Protein AF-A0AAJ0DD07-F1 (afdb_monomer)

Mean predicted aligned error: 6.2 Å

Solvent-accessible surface area (backbone atoms only — not comparable to full-atom values): 6360 Å² total; per-residue (Å²): 83,64,84,35,35,36,40,31,32,39,24,39,44,71,71,29,25,52,49,49,32,58,41,31,79,47,41,24,32,45,34,67,42,54,94,43,69,70,44,37,55,52,30,55,66,71,45,52,76,69,65,53,98,73,80,75,63,30,72,39,71,45,75,60,45,69,68,77,62,95,73,80,79,93,75,62,79,89,73,59,53,66,70,54,51,51,49,37,45,34,40,53,41,54,54,43,36,49,49,49,51,48,50,31,47,39,44,52,37,78,65,78,82,116

Structure (mmCIF, N/CA/C/O backbone):
data_AF-A0AAJ0DD07-F1
#
_entry.id   AF-A0AAJ0DD07-F1
#
loop_
_atom_site.group_PDB
_atom_site.id
_atom_site.type_symbol
_atom_site.label_atom_id
_atom_site.label_alt_id
_atom_site.label_comp_id
_atom_site.label_asym_id
_atom_site.label_entity_id
_atom_site.label_seq_id
_atom_site.pdbx_PDB_ins_code
_atom_site.Cartn_x
_atom_site.Cartn_y
_atom_site.Cartn_z
_atom_site.occupancy
_atom_site.B_iso_or_equiv
_atom_site.auth_seq_id
_atom_site.auth_comp_id
_atom_site.auth_asym_id
_atom_site.auth_atom_id
_atom_site.pdbx_PDB_model_num
ATOM 1 N N . MET A 1 1 ? -18.414 -0.128 6.915 1.00 87.94 1 MET A N 1
ATOM 2 C CA . MET A 1 1 ? -16.992 0.005 7.278 1.00 87.94 1 MET A CA 1
ATOM 3 C C . MET A 1 1 ? -16.833 0.355 8.750 1.00 87.94 1 MET A C 1
ATOM 5 O O . MET A 1 1 ? -15.785 0.043 9.285 1.00 87.94 1 MET A O 1
ATOM 9 N N . GLU A 1 2 ? -17.871 0.899 9.399 1.00 91.00 2 GLU A N 1
ATOM 10 C CA . GLU A 1 2 ? -17.973 1.051 10.859 1.00 91.00 2 GLU A CA 1
ATOM 11 C C . GLU A 1 2 ? -17.261 -0.055 11.657 1.00 91.00 2 GLU A C 1
ATOM 13 O O . GLU A 1 2 ? -17.570 -1.242 11.5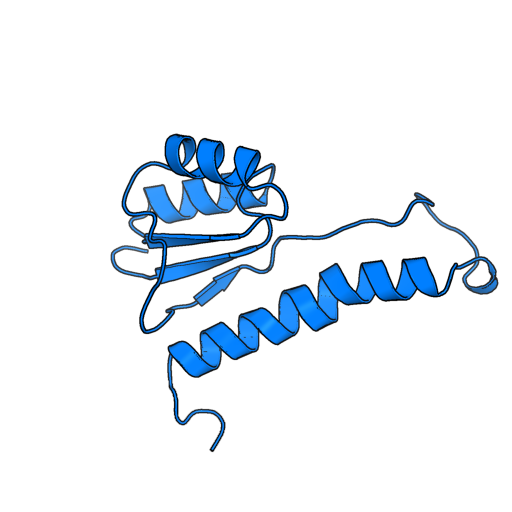07 1.00 91.00 2 GLU A O 1
ATOM 18 N N . GLY A 1 3 ? -16.295 0.347 12.483 1.00 85.88 3 GLY A N 1
ATOM 19 C CA . GLY A 1 3 ? -15.572 -0.529 13.407 1.00 85.88 3 GLY A CA 1
ATOM 20 C C . GLY A 1 3 ? -14.544 -1.467 12.769 1.00 85.88 3 GLY A C 1
ATOM 21 O O . GLY A 1 3 ? -13.848 -2.156 13.510 1.00 85.88 3 GLY A O 1
ATOM 22 N N . LYS A 1 4 ? -14.422 -1.490 11.435 1.00 88.50 4 LYS A N 1
ATOM 23 C CA . LYS A 1 4 ? -13.461 -2.340 10.721 1.00 88.50 4 LYS A CA 1
ATOM 24 C C . LYS A 1 4 ? -12.076 -1.712 10.679 1.00 88.50 4 LYS A C 1
ATOM 26 O O . LYS A 1 4 ? -11.960 -0.525 10.386 1.00 88.50 4 LYS A O 1
ATOM 31 N N . VAL A 1 5 ? -11.042 -2.515 10.911 1.00 87.69 5 VAL A N 1
ATOM 32 C CA . VAL A 1 5 ? -9.63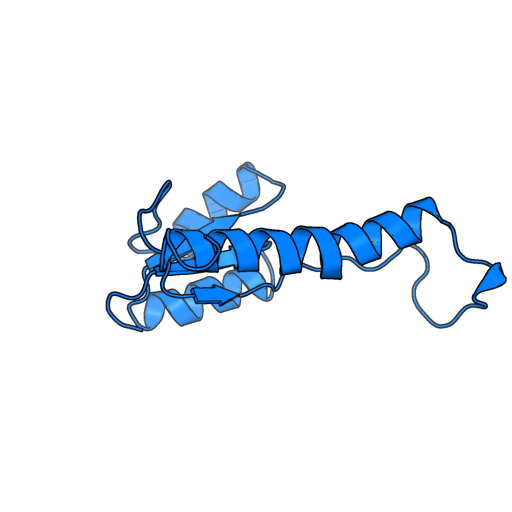7 -2.100 10.829 1.00 87.69 5 VAL A CA 1
ATOM 33 C C . VAL A 1 5 ? -9.031 -2.566 9.507 1.00 87.69 5 VAL A C 1
ATOM 35 O O . VAL A 1 5 ? -8.935 -3.769 9.265 1.00 87.69 5 VAL A O 1
ATOM 38 N N . ILE A 1 6 ? -8.618 -1.627 8.650 1.00 88.19 6 ILE A N 1
ATOM 39 C CA . ILE A 1 6 ? -8.085 -1.921 7.309 1.00 88.19 6 ILE A CA 1
ATOM 40 C C . ILE A 1 6 ? -6.648 -1.421 7.168 1.00 88.19 6 ILE A C 1
ATOM 42 O O . ILE A 1 6 ? -6.376 -0.241 7.393 1.00 88.19 6 ILE A O 1
ATOM 46 N N . ALA A 1 7 ? -5.745 -2.304 6.740 1.00 87.19 7 ALA A N 1
ATOM 47 C CA . ALA A 1 7 ? -4.380 -1.945 6.355 1.00 87.19 7 ALA A CA 1
ATOM 48 C C . ALA A 1 7 ? -4.310 -1.507 4.882 1.00 87.19 7 ALA A C 1
ATOM 50 O O . ALA A 1 7 ? -4.937 -2.129 4.028 1.00 87.19 7 ALA A O 1
ATOM 51 N N . ILE A 1 8 ? -3.546 -0.460 4.562 1.00 88.38 8 ILE A N 1
ATOM 52 C CA . ILE A 1 8 ? -3.387 0.074 3.201 1.00 88.38 8 ILE A CA 1
ATOM 53 C C . ILE A 1 8 ? -1.914 0.385 2.923 1.00 88.38 8 ILE A C 1
ATOM 55 O O . ILE A 1 8 ? -1.256 1.079 3.701 1.00 88.38 8 ILE A O 1
ATOM 59 N N . THR A 1 9 ? -1.403 -0.077 1.781 1.00 89.56 9 THR A N 1
ATOM 60 C CA . THR A 1 9 ? -0.036 0.235 1.337 1.00 89.56 9 THR A CA 1
ATOM 61 C C . THR A 1 9 ? 0.075 1.537 0.566 1.00 89.56 9 THR A C 1
ATOM 63 O O . THR A 1 9 ? -0.796 1.869 -0.236 1.00 89.56 9 THR A O 1
ATOM 66 N N . GLY A 1 10 ? 1.189 2.250 0.760 1.00 88.38 10 GLY A N 1
ATOM 67 C CA . GLY A 1 10 ? 1.472 3.517 0.076 1.00 88.38 10 GLY A CA 1
ATOM 68 C C . GLY A 1 10 ? 0.453 4.604 0.407 1.00 88.38 10 GLY A C 1
ATOM 69 O O . GLY A 1 10 ? 0.203 5.487 -0.405 1.00 88.38 10 GLY A O 1
ATOM 70 N N . GLY A 1 11 ? -0.203 4.497 1.567 1.00 89.62 11 GLY A N 1
ATOM 71 C CA . GLY A 1 11 ? -1.398 5.25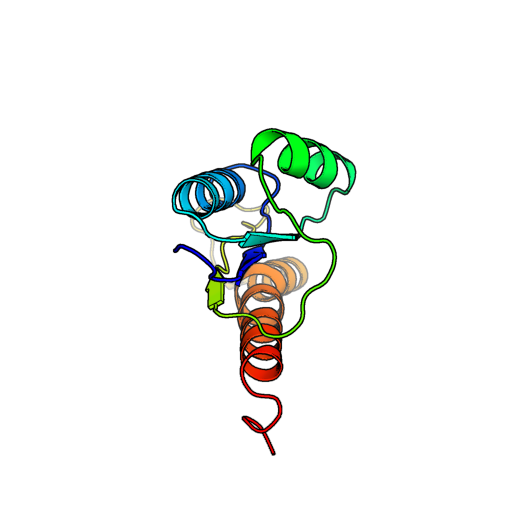4 1.937 1.00 89.62 11 GLY A CA 1
ATOM 72 C C . GLY A 1 11 ? -1.184 6.754 2.120 1.00 89.62 11 GLY A C 1
ATOM 73 O O . GLY A 1 11 ? -2.136 7.441 2.476 1.00 89.62 11 GLY A O 1
ATOM 74 N N . ALA A 1 12 ? 0.028 7.269 1.892 1.00 90.88 12 ALA A N 1
ATOM 75 C CA . ALA A 1 12 ? 0.333 8.677 2.083 1.00 90.88 12 ALA A CA 1
ATOM 76 C C . ALA A 1 12 ? 0.120 9.556 0.842 1.00 90.88 12 ALA A C 1
ATOM 78 O O . ALA A 1 12 ? 0.250 10.774 0.938 1.00 90.88 12 ALA A O 1
ATOM 79 N N . SER A 1 13 ? -0.188 8.987 -0.330 1.00 94.00 13 SER A N 1
ATOM 80 C CA . SER A 1 13 ? -0.438 9.796 -1.530 1.00 94.00 13 SER A CA 1
ATOM 81 C C . SER A 1 13 ? -1.363 9.136 -2.558 1.00 94.00 13 SER A C 1
ATOM 83 O O . SER A 1 13 ? -1.709 7.955 -2.466 1.00 94.00 13 SER A O 1
ATOM 85 N N . GLY A 1 14 ? -1.778 9.926 -3.553 1.00 94.50 14 GLY A N 1
ATOM 86 C CA . GLY A 1 14 ? -2.461 9.451 -4.756 1.00 94.50 14 GLY A CA 1
ATOM 87 C C . GLY A 1 14 ? -3.715 8.618 -4.479 1.00 94.50 14 GLY A C 1
ATOM 88 O O . GLY A 1 14 ? -4.538 8.949 -3.624 1.00 94.50 14 GLY A O 1
ATOM 89 N N . ILE A 1 15 ? -3.864 7.523 -5.228 1.00 95.12 15 ILE A N 1
ATOM 90 C CA . ILE A 1 15 ? -5.013 6.611 -5.111 1.00 95.12 15 ILE A CA 1
ATOM 91 C C . ILE A 1 15 ? -5.051 5.928 -3.740 1.00 95.12 15 ILE A C 1
ATOM 93 O O . ILE A 1 15 ? -6.135 5.690 -3.208 1.00 95.12 15 ILE A O 1
ATOM 97 N N . CYS A 1 16 ? -3.897 5.635 -3.146 1.00 93.38 16 CYS A N 1
ATOM 98 C CA . CYS A 1 16 ? -3.822 4.982 -1.846 1.00 93.38 16 CYS A CA 1
ATOM 99 C C . CYS A 1 16 ? -4.378 5.887 -0.733 1.00 93.38 16 CYS A C 1
ATOM 101 O O . CYS A 1 16 ? -5.219 5.444 0.050 1.00 93.38 16 CYS A O 1
ATOM 103 N N . LEU A 1 17 ? -3.991 7.168 -0.713 1.00 94.25 17 LEU A N 1
ATOM 104 C CA . LEU A 1 17 ? -4.526 8.165 0.222 1.00 94.25 17 LEU A CA 1
ATOM 105 C C . LEU A 1 17 ? -6.026 8.399 0.014 1.00 94.25 17 LEU A C 1
ATOM 107 O O . LEU A 1 17 ? -6.795 8.389 0.974 1.00 94.25 17 LEU A O 1
ATOM 111 N N . ALA A 1 18 ? -6.467 8.525 -1.240 1.00 95.62 18 ALA A N 1
ATOM 112 C CA . ALA A 1 18 ? -7.889 8.650 -1.552 1.00 95.62 18 ALA A CA 1
ATOM 113 C C . ALA A 1 18 ? -8.685 7.421 -1.072 1.00 95.62 18 ALA A C 1
ATOM 115 O O . ALA A 1 18 ? -9.790 7.549 -0.544 1.00 95.62 18 ALA A O 1
ATOM 116 N N . THR A 1 19 ? -8.108 6.222 -1.196 1.00 94.31 19 THR A N 1
ATOM 117 C CA . THR A 1 19 ? -8.700 4.984 -0.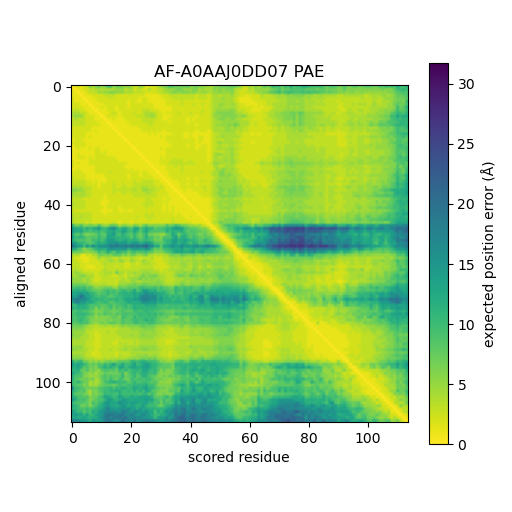667 1.00 94.31 19 THR A CA 1
ATOM 118 C C . THR A 1 19 ? -8.819 5.049 0.855 1.00 94.31 19 THR A C 1
ATOM 120 O O . THR A 1 19 ? -9.889 4.757 1.391 1.00 94.31 19 THR A O 1
ATOM 123 N N . ALA A 1 20 ? -7.768 5.492 1.553 1.00 92.38 20 ALA A N 1
ATOM 124 C CA . ALA A 1 20 ? -7.779 5.674 3.003 1.00 92.38 20 ALA A CA 1
ATOM 125 C C . ALA A 1 20 ? -8.872 6.654 3.457 1.00 92.38 20 ALA A C 1
ATOM 127 O O . ALA A 1 20 ? -9.664 6.327 4.341 1.00 92.38 20 ALA A O 1
ATOM 128 N N . GLN A 1 21 ? -8.988 7.808 2.797 1.00 93.75 21 GLN A N 1
ATOM 129 C CA . GLN A 1 21 ? -10.018 8.815 3.073 1.00 93.75 21 GLN A CA 1
ATOM 130 C C . GLN A 1 21 ? -11.438 8.272 2.844 1.00 93.75 21 GLN A C 1
ATOM 132 O O . GLN A 1 21 ? -12.334 8.455 3.673 1.00 93.75 21 GLN A O 1
ATOM 137 N N . VAL A 1 22 ? -11.667 7.551 1.742 1.00 94.94 22 VAL A N 1
ATOM 138 C CA . VAL A 1 22 ? -12.985 6.969 1.434 1.00 94.94 22 VAL A CA 1
ATOM 139 C C . VAL A 1 22 ? -13.368 5.878 2.434 1.00 94.94 22 VAL A C 1
ATOM 141 O O . VAL A 1 22 ? -14.534 5.781 2.814 1.00 94.94 22 VAL A O 1
ATOM 144 N N . LEU A 1 23 ? -12.423 5.051 2.881 1.00 93.31 23 LEU A N 1
ATOM 145 C CA . LEU A 1 23 ? -12.703 4.025 3.885 1.00 93.31 23 LEU A CA 1
ATOM 146 C C . LEU A 1 23 ? -12.923 4.642 5.276 1.00 93.31 23 LEU A C 1
ATOM 148 O O . LEU A 1 23 ? -13.895 4.269 5.940 1.00 93.31 23 LEU A O 1
ATOM 152 N N . SER A 1 24 ? -12.095 5.618 5.672 1.00 92.31 24 SER A N 1
ATOM 153 C CA . SER A 1 24 ? -12.229 6.359 6.938 1.00 92.31 24 SER A CA 1
ATOM 154 C C . SER A 1 24 ? -13.580 7.072 7.032 1.00 92.31 24 SER A C 1
ATOM 156 O O . SER A 1 24 ? -14.337 6.854 7.975 1.00 92.31 24 SER A O 1
ATOM 158 N N . SER A 1 25 ? -13.981 7.806 5.984 1.00 93.12 25 SER A N 1
ATOM 159 C CA . SER A 1 25 ? -15.286 8.496 5.934 1.00 93.12 25 SER A CA 1
ATOM 160 C C . SER A 1 25 ? -16.504 7.562 6.000 1.00 93.12 25 SER A C 1
ATOM 162 O O . SER A 1 25 ? -17.622 8.016 6.235 1.00 93.12 25 SER A O 1
ATOM 164 N N . ARG A 1 26 ? -16.308 6.250 5.817 1.00 94.44 26 ARG A N 1
ATOM 165 C CA . ARG A 1 26 ? -17.341 5.211 5.976 1.00 94.44 26 ARG A CA 1
ATOM 166 C C . ARG A 1 26 ? -17.289 4.508 7.346 1.00 94.44 26 ARG A C 1
ATOM 168 O O . ARG A 1 26 ? -17.989 3.505 7.532 1.00 94.44 26 ARG A O 1
ATOM 175 N N . GLY A 1 27 ? -16.452 4.988 8.267 1.00 91.25 27 GLY A N 1
ATOM 176 C CA . GLY A 1 27 ? -16.314 4.497 9.642 1.00 91.25 27 GLY A CA 1
ATOM 177 C C . GLY A 1 27 ? -15.249 3.413 9.847 1.00 91.25 27 GLY A C 1
ATOM 178 O O . GLY A 1 27 ? -15.241 2.775 10.901 1.00 91.25 27 GLY A O 1
ATOM 179 N N . ALA A 1 28 ? -14.384 3.146 8.859 1.00 91.00 28 ALA A N 1
ATOM 180 C CA . ALA A 1 28 ? -13.233 2.269 9.088 1.00 91.00 28 ALA A CA 1
ATOM 181 C C . ALA A 1 28 ? -12.158 2.985 9.904 1.00 91.00 28 ALA A C 1
ATOM 183 O O . ALA A 1 28 ? -11.934 4.181 9.741 1.00 91.00 28 ALA A O 1
ATOM 184 N N . LYS A 1 29 ? -11.413 2.213 10.688 1.00 89.50 29 LYS A N 1
ATOM 185 C CA . LYS A 1 29 ? -10.114 2.627 11.207 1.00 89.50 29 LYS A CA 1
ATOM 186 C C . LYS A 1 29 ? -9.043 2.207 10.213 1.00 89.50 29 LYS A C 1
ATOM 188 O O . LYS A 1 29 ? -9.065 1.073 9.728 1.00 89.50 29 LYS A O 1
ATOM 193 N N . ILE A 1 30 ? -8.123 3.109 9.899 1.00 87.50 30 ILE A N 1
ATOM 194 C CA . ILE A 1 30 ? -7.135 2.880 8.844 1.00 87.50 30 ILE A CA 1
ATOM 195 C C . ILE A 1 30 ? -5.740 2.739 9.446 1.00 87.50 30 ILE A C 1
ATOM 197 O O . ILE A 1 30 ? -5.337 3.515 10.313 1.00 87.50 30 ILE A O 1
ATOM 201 N N . SER A 1 31 ? -4.995 1.757 8.947 1.00 85.88 31 SER A N 1
ATOM 202 C CA . SER A 1 31 ? -3.547 1.660 9.099 1.00 85.88 31 SER A CA 1
ATOM 203 C C . SER A 1 31 ? -2.907 1.893 7.735 1.00 85.88 31 SER A C 1
ATOM 205 O O . SER A 1 31 ? -3.222 1.192 6.776 1.00 85.88 31 SER A O 1
ATOM 207 N N . ILE A 1 32 ? -2.041 2.897 7.633 1.00 86.38 32 ILE A N 1
ATOM 208 C CA . ILE A 1 32 ? -1.320 3.220 6.402 1.00 86.38 32 ILE A CA 1
ATOM 209 C C . ILE A 1 32 ? 0.181 3.044 6.607 1.00 86.38 32 ILE A C 1
ATOM 211 O O . ILE A 1 32 ? 0.705 3.332 7.683 1.00 86.38 32 ILE A O 1
ATOM 215 N N . CYS A 1 33 ? 0.877 2.623 5.557 1.00 86.06 33 CYS A N 1
ATOM 216 C CA . CYS A 1 33 ? 2.331 2.700 5.475 1.00 86.06 33 CYS A CA 1
ATOM 217 C C . CYS A 1 33 ? 2.756 3.468 4.224 1.00 86.06 33 CYS A C 1
ATOM 219 O O . CYS A 1 33 ? 2.039 3.493 3.222 1.00 86.06 33 CYS A O 1
ATOM 221 N N . ASP A 1 34 ? 3.932 4.077 4.289 1.00 87.31 34 ASP A N 1
ATOM 222 C CA . ASP A 1 34 ? 4.594 4.725 3.165 1.00 87.31 34 ASP A CA 1
ATOM 223 C C . ASP A 1 34 ? 6.109 4.700 3.401 1.00 87.31 34 ASP A C 1
ATOM 225 O O . ASP A 1 34 ? 6.557 4.477 4.526 1.00 87.31 34 ASP A O 1
ATOM 229 N N . ILE A 1 35 ? 6.897 4.907 2.349 1.00 87.38 35 ILE A N 1
ATOM 230 C CA . ILE A 1 35 ? 8.358 5.008 2.456 1.00 87.38 35 ILE A CA 1
ATOM 231 C C . ILE A 1 35 ? 8.803 6.368 3.011 1.00 87.38 35 ILE A C 1
ATOM 233 O O . ILE A 1 35 ? 9.939 6.506 3.456 1.00 87.38 35 ILE A O 1
ATOM 237 N N . SER A 1 36 ? 7.929 7.377 2.950 1.00 90.00 36 SER A N 1
ATOM 238 C CA . SER A 1 36 ? 8.191 8.734 3.422 1.00 90.00 36 SER A CA 1
ATOM 239 C C . SER A 1 36 ? 7.455 9.007 4.732 1.00 90.00 36 SER A C 1
ATOM 241 O O . SER A 1 36 ? 6.239 9.211 4.733 1.00 90.00 36 SER A O 1
ATOM 243 N N . ASP A 1 37 ? 8.197 9.092 5.840 1.00 87.38 37 ASP A N 1
ATOM 244 C CA . ASP A 1 37 ? 7.648 9.464 7.154 1.00 87.38 37 ASP A CA 1
ATOM 245 C C . ASP A 1 37 ? 6.979 10.846 7.134 1.00 87.38 37 ASP A C 1
ATOM 247 O O . ASP A 1 37 ? 5.946 11.059 7.768 1.00 87.38 37 ASP A O 1
ATOM 251 N N . GLU A 1 38 ? 7.540 11.790 6.371 1.00 92.12 38 GLU A N 1
AT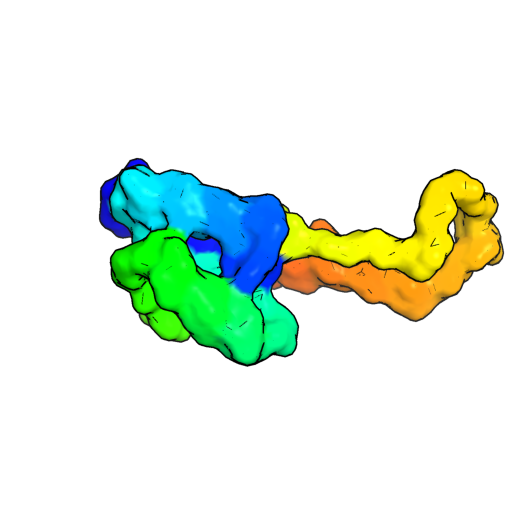OM 252 C CA . GLU A 1 38 ? 6.973 13.132 6.218 1.00 92.12 38 GLU A CA 1
ATOM 253 C C . GLU A 1 38 ? 5.609 13.080 5.521 1.00 92.12 38 GLU A C 1
ATOM 255 O O . GLU A 1 38 ? 4.650 13.713 5.969 1.00 92.12 38 GLU A O 1
ATOM 260 N N . SER A 1 39 ? 5.508 12.313 4.433 1.00 91.88 39 SER A N 1
ATOM 261 C CA . SER A 1 39 ? 4.241 12.129 3.721 1.00 91.88 39 SER A CA 1
ATOM 262 C C . SER A 1 39 ? 3.231 11.410 4.608 1.00 91.88 39 SER A C 1
ATOM 264 O O . SER A 1 39 ? 2.063 11.789 4.637 1.00 91.88 39 SER A O 1
ATOM 266 N N . LEU A 1 40 ? 3.681 10.407 5.367 1.00 88.62 40 LEU A N 1
ATOM 267 C CA . LEU A 1 40 ? 2.841 9.657 6.292 1.00 88.62 40 LEU A CA 1
ATOM 268 C C . LEU A 1 40 ? 2.246 10.565 7.372 1.00 88.62 40 LEU A C 1
ATOM 270 O O . LEU A 1 40 ? 1.058 10.465 7.666 1.00 88.62 40 LEU A O 1
ATOM 274 N N . ALA A 1 41 ? 3.047 11.474 7.935 1.00 88.00 41 ALA A N 1
ATOM 275 C CA . ALA A 1 41 ? 2.579 12.444 8.920 1.00 88.00 41 ALA A CA 1
ATOM 276 C C . ALA A 1 41 ? 1.489 13.360 8.341 1.00 88.00 41 ALA A C 1
ATOM 278 O O . ALA A 1 41 ? 0.428 13.494 8.943 1.00 88.00 41 ALA A O 1
ATOM 279 N N . LYS A 1 42 ? 1.700 13.907 7.136 1.00 91.94 42 LYS A N 1
ATOM 280 C CA . LYS A 1 42 ? 0.693 14.741 6.451 1.00 91.94 42 LYS A CA 1
ATOM 281 C C . LYS A 1 42 ? -0.590 13.964 6.159 1.00 91.94 42 LYS A C 1
ATOM 283 O O . LYS A 1 42 ? -1.685 14.458 6.397 1.00 91.94 42 LYS A O 1
ATOM 288 N N . ALA A 1 43 ? -0.459 12.725 5.695 1.00 91.62 43 ALA A N 1
ATOM 289 C CA . ALA A 1 43 ? -1.596 11.870 5.393 1.00 91.62 43 ALA A CA 1
ATOM 290 C C . ALA A 1 43 ? -2.447 11.555 6.631 1.00 91.62 43 ALA A C 1
ATOM 292 O O . ALA A 1 43 ? -3.670 11.517 6.521 1.00 91.62 43 ALA A O 1
ATOM 293 N N . LYS A 1 44 ? -1.830 11.370 7.809 1.00 88.19 44 LYS A N 1
ATOM 294 C CA . LYS A 1 44 ? -2.569 11.206 9.075 1.00 88.19 44 LYS A CA 1
ATOM 295 C C . LYS A 1 44 ? -3.469 12.411 9.357 1.00 88.19 44 LYS A C 1
ATOM 297 O O . LYS A 1 44 ? -4.631 12.224 9.715 1.00 88.19 44 LYS A O 1
ATOM 302 N N . ASP A 1 45 ? -2.957 13.620 9.140 1.00 90.00 45 ASP A N 1
ATOM 303 C CA . ASP A 1 45 ? -3.731 14.850 9.317 1.00 90.00 45 ASP A CA 1
ATOM 304 C C . ASP A 1 45 ? -4.855 14.969 8.271 1.00 90.00 45 ASP A C 1
ATOM 306 O O . ASP A 1 45 ? -5.977 15.354 8.602 1.00 90.00 45 ASP A O 1
ATOM 310 N N . GLU A 1 46 ? -4.582 14.603 7.013 1.00 91.38 46 GLU A N 1
ATOM 311 C CA . GLU A 1 46 ? -5.544 14.695 5.905 1.00 91.38 46 GLU A CA 1
ATOM 312 C C . GLU A 1 46 ? -6.670 13.656 5.954 1.00 91.38 46 GLU A C 1
ATOM 314 O O . GLU A 1 46 ? -7.796 13.951 5.550 1.00 91.38 46 GLU A O 1
ATOM 319 N N . ILE A 1 47 ? -6.382 12.425 6.382 1.00 89.25 47 ILE A N 1
ATOM 320 C CA . ILE A 1 47 ? -7.386 11.354 6.449 1.00 89.25 47 ILE A CA 1
ATOM 321 C C . ILE A 1 47 ? -8.430 11.682 7.514 1.00 89.25 47 ILE A C 1
ATOM 323 O O . ILE A 1 47 ? -9.620 11.449 7.288 1.00 89.25 47 ILE A O 1
ATOM 327 N N . GLY A 1 48 ? -7.989 12.249 8.640 1.00 71.81 48 GLY A N 1
ATOM 328 C CA . GLY A 1 48 ? -8.838 12.531 9.787 1.00 71.81 48 GLY A CA 1
ATOM 329 C C . GLY A 1 48 ? -9.406 11.262 10.444 1.00 71.81 48 GLY A C 1
ATOM 330 O O . GLY A 1 48 ? -9.651 10.234 9.809 1.00 71.81 48 GLY A O 1
ATOM 331 N N . GLY A 1 49 ? -9.645 11.335 11.753 1.00 64.38 49 GLY A N 1
ATOM 332 C CA . GLY A 1 49 ? -10.177 10.215 12.538 1.00 64.38 49 GLY A CA 1
ATOM 333 C C . GLY A 1 49 ? -9.106 9.266 13.088 1.00 64.38 49 GLY A C 1
ATOM 334 O O . GLY A 1 49 ? -7.911 9.559 13.039 1.00 64.38 49 GLY A O 1
ATOM 335 N N . ASP A 1 50 ? -9.565 8.148 13.662 1.00 63.00 50 ASP A N 1
ATOM 336 C CA . ASP A 1 50 ? -8.765 7.144 14.381 1.00 63.00 50 ASP A CA 1
ATOM 337 C C . ASP A 1 50 ? -7.778 6.420 13.443 1.00 63.00 50 ASP A C 1
ATOM 339 O O . ASP A 1 50 ? -7.983 5.270 13.042 1.00 63.00 50 ASP A O 1
ATOM 343 N N . THR A 1 51 ? -6.690 7.101 13.088 1.00 59.94 51 THR A N 1
ATOM 344 C CA . THR A 1 51 ? -5.494 6.474 12.521 1.00 59.94 51 THR A CA 1
ATOM 345 C C . THR A 1 51 ? -4.680 5.927 13.679 1.00 59.94 51 THR A C 1
ATOM 347 O O . THR A 1 51 ? -4.524 6.594 14.701 1.00 59.94 51 THR A O 1
ATOM 350 N N . VAL A 1 52 ? -4.198 4.696 13.566 1.00 61.75 52 VAL A N 1
ATOM 351 C CA . VAL A 1 52 ? -3.708 3.972 14.745 1.00 61.75 52 VAL A CA 1
ATOM 352 C C . VAL A 1 52 ? -2.355 3.379 14.422 1.00 61.75 52 VAL A C 1
ATOM 354 O O . VAL A 1 52 ? -2.172 2.723 13.397 1.00 61.75 52 VAL A O 1
ATOM 357 N N . ASP A 1 53 ? -1.392 3.661 15.295 1.00 56.62 53 ASP A N 1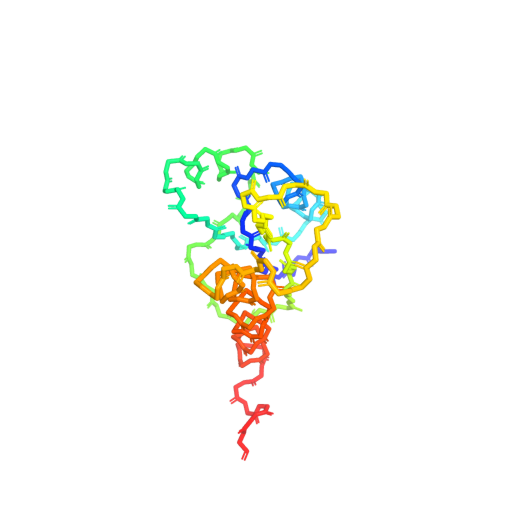
ATOM 358 C CA . ASP A 1 53 ? 0.019 3.370 15.041 1.00 56.62 53 ASP A CA 1
ATOM 359 C C . ASP A 1 53 ? 0.350 1.875 15.165 1.00 56.62 53 ASP A C 1
ATOM 361 O O . ASP A 1 53 ? 1.336 1.411 14.596 1.00 56.62 53 ASP A O 1
ATOM 365 N N . LYS A 1 54 ? -0.467 1.109 15.901 1.00 54.38 54 LYS A N 1
ATOM 366 C CA . LYS A 1 54 ? -0.401 -0.355 16.022 1.00 54.38 54 LYS A CA 1
ATOM 367 C C . LYS A 1 54 ? -1.794 -0.914 16.278 1.00 54.38 54 LYS A C 1
ATOM 369 O O . LYS A 1 54 ? -2.578 -0.291 16.994 1.00 54.38 54 LYS A O 1
ATOM 374 N N . PHE A 1 55 ? -2.070 -2.113 15.775 1.00 59.56 55 PHE A N 1
ATOM 375 C CA . PHE A 1 55 ? -3.341 -2.787 16.017 1.00 59.56 55 PHE A CA 1
ATOM 376 C C . PHE A 1 55 ? -3.193 -4.242 16.443 1.00 59.56 55 PHE A C 1
ATOM 378 O O . PHE A 1 55 ? -2.169 -4.872 16.198 1.00 59.56 55 PHE A O 1
ATOM 385 N N . GLY A 1 56 ? -4.253 -4.721 17.108 1.00 61.53 56 GLY A N 1
ATOM 386 C CA . GLY A 1 56 ? -4.601 -6.137 17.213 1.00 61.53 56 GLY A CA 1
ATOM 387 C C . GLY A 1 56 ? -5.135 -6.663 15.875 1.00 61.53 56 GLY A C 1
ATOM 388 O O . GLY A 1 56 ? -4.579 -6.350 14.831 1.00 61.53 56 GLY A O 1
ATOM 389 N N . SER A 1 57 ? -6.223 -7.433 15.877 1.00 68.62 57 SER A N 1
ATOM 390 C CA . SER A 1 57 ? -6.688 -8.128 14.670 1.00 68.62 57 SER A CA 1
ATOM 391 C C . SER A 1 57 ? -7.120 -7.191 13.535 1.00 68.62 57 SER A C 1
ATOM 393 O O . SER A 1 57 ? -7.966 -6.318 13.742 1.00 68.62 57 SER A O 1
ATOM 395 N N . LEU A 1 58 ? -6.577 -7.407 12.334 1.00 79.75 58 LEU A N 1
ATOM 396 C CA . LEU A 1 58 ? -6.974 -6.722 11.101 1.00 79.75 58 LEU A CA 1
ATOM 397 C C . LEU A 1 58 ? -8.237 -7.368 10.507 1.00 79.75 58 LEU A C 1
ATOM 399 O O . LEU A 1 58 ? -8.356 -8.588 10.474 1.00 79.75 58 LEU A O 1
ATOM 403 N N . ASP A 1 59 ? -9.173 -6.562 9.998 1.00 84.38 59 ASP A N 1
ATOM 404 C CA . ASP A 1 59 ? -10.361 -7.061 9.284 1.00 84.38 59 ASP A CA 1
ATOM 405 C C . ASP A 1 59 ? -10.131 -7.199 7.771 1.00 84.38 59 ASP A C 1
ATOM 407 O O . ASP A 1 59 ? -10.919 -7.838 7.072 1.00 84.38 59 ASP A O 1
ATOM 411 N N . GLY A 1 60 ? -9.089 -6.557 7.241 1.00 84.81 60 GLY A N 1
ATOM 412 C CA . GLY A 1 60 ? -8.760 -6.612 5.823 1.00 84.81 60 GLY A CA 1
ATOM 413 C C . GLY A 1 60 ? -7.526 -5.799 5.444 1.00 84.81 60 GLY A C 1
ATOM 414 O O . GLY A 1 60 ? -6.981 -5.034 6.241 1.00 84.81 60 GLY A O 1
ATOM 415 N N . ALA A 1 61 ? -7.110 -5.957 4.188 1.00 86.62 61 ALA A N 1
ATOM 416 C CA . ALA A 1 61 ? -5.983 -5.246 3.597 1.00 86.62 61 ALA A CA 1
ATOM 417 C C . ALA A 1 61 ? -6.317 -4.751 2.182 1.00 86.62 61 ALA A C 1
ATOM 419 O O . ALA A 1 61 ? -6.988 -5.442 1.413 1.00 86.62 61 ALA A O 1
ATOM 420 N N . ALA A 1 62 ? -5.814 -3.568 1.836 1.00 87.56 62 ALA A N 1
ATOM 421 C CA . ALA A 1 62 ? -5.830 -3.000 0.497 1.00 87.56 62 ALA A CA 1
ATOM 422 C C . ALA A 1 62 ? -4.383 -2.815 0.013 1.00 87.56 62 ALA A C 1
ATOM 424 O O . ALA A 1 62 ? -3.681 -1.885 0.416 1.00 87.56 62 ALA A O 1
ATOM 425 N N . ASN A 1 63 ? -3.940 -3.707 -0.871 1.00 86.88 63 ASN A N 1
ATOM 426 C CA . ASN A 1 63 ? -2.610 -3.646 -1.471 1.00 86.88 63 ASN A CA 1
ATOM 427 C C . ASN A 1 63 ? -2.670 -2.755 -2.719 1.00 86.88 63 ASN A C 1
ATOM 429 O O . ASN A 1 63 ? -3.009 -3.226 -3.802 1.00 86.88 63 ASN A O 1
ATOM 433 N N . VAL A 1 64 ? -2.419 -1.458 -2.540 1.00 87.62 64 VAL A N 1
ATOM 434 C CA . VAL A 1 64 ? -2.610 -0.434 -3.582 1.00 87.62 64 VAL A CA 1
ATOM 435 C C . VAL A 1 64 ? -1.284 0.155 -4.068 1.00 87.62 64 VAL A C 1
ATOM 437 O O . VAL A 1 64 ? -1.190 0.573 -5.220 1.00 87.62 64 VAL A O 1
ATOM 440 N N . ALA A 1 65 ? -0.247 0.162 -3.225 1.00 87.62 65 ALA A N 1
ATOM 441 C CA . ALA A 1 65 ? 1.081 0.611 -3.620 1.00 87.62 65 ALA A CA 1
ATOM 442 C C . ALA A 1 65 ? 1.610 -0.188 -4.815 1.00 87.62 65 ALA A C 1
ATOM 444 O O . ALA A 1 65 ? 1.554 -1.418 -4.839 1.00 87.62 65 ALA A O 1
ATOM 445 N N . GLY A 1 66 ? 2.178 0.535 -5.773 1.00 90.12 66 GLY A N 1
ATOM 446 C CA . GLY A 1 66 ? 2.849 -0.047 -6.916 1.00 90.12 66 GLY A CA 1
ATOM 447 C C . GLY A 1 66 ? 3.889 0.906 -7.478 1.00 90.12 66 GLY A C 1
ATOM 448 O O . GLY A 1 66 ? 3.764 2.125 -7.367 1.00 90.12 66 GLY A O 1
ATOM 449 N N . THR A 1 67 ? 4.918 0.333 -8.085 1.00 90.38 67 THR A N 1
ATOM 450 C CA . THR A 1 67 ? 5.926 1.067 -8.842 1.00 90.38 67 THR A CA 1
ATOM 451 C C . THR A 1 67 ? 5.931 0.605 -10.291 1.00 90.38 67 THR A C 1
ATOM 453 O O . THR A 1 67 ? 5.572 -0.535 -10.607 1.00 90.38 67 THR A O 1
ATOM 456 N N . ILE A 1 68 ? 6.334 1.510 -11.175 1.00 86.75 68 ILE A N 1
ATOM 457 C CA . ILE A 1 68 ? 6.596 1.219 -12.579 1.00 86.75 68 ILE A CA 1
ATOM 458 C C . ILE A 1 68 ? 8.082 1.457 -12.843 1.00 86.75 68 ILE A C 1
ATOM 460 O O . ILE A 1 68 ? 8.675 2.391 -12.302 1.00 86.75 68 ILE A O 1
ATOM 464 N N . GLY A 1 69 ? 8.693 0.592 -13.650 1.00 84.06 69 GLY A N 1
ATOM 465 C CA . GLY A 1 69 ? 10.115 0.683 -13.964 1.00 84.06 69 GLY A CA 1
ATOM 466 C C . GLY A 1 69 ? 10.493 1.957 -14.715 1.00 84.06 69 GLY A C 1
ATOM 467 O O . GLY A 1 69 ? 9.647 2.664 -15.265 1.00 84.06 69 GLY A O 1
ATOM 468 N N . LYS A 1 70 ? 11.801 2.233 -14.786 1.00 80.69 70 LYS A N 1
ATOM 469 C CA . LYS A 1 70 ? 12.353 3.420 -15.472 1.00 80.69 70 LYS A CA 1
ATOM 470 C C . LYS A 1 70 ? 12.010 3.467 -16.966 1.00 80.69 70 LYS A C 1
ATOM 472 O O . LYS A 1 70 ? 11.925 4.552 -17.536 1.00 80.69 70 LYS A O 1
ATOM 477 N N . LYS A 1 71 ? 11.829 2.307 -17.602 1.00 80.00 71 LYS A N 1
ATOM 478 C CA . LYS A 1 71 ? 11.412 2.195 -19.001 1.00 80.00 71 LYS A CA 1
ATOM 479 C C . LYS A 1 71 ? 9.892 2.167 -19.070 1.00 80.00 71 LYS A C 1
ATOM 481 O O . LYS A 1 71 ? 9.255 1.191 -18.690 1.00 80.00 71 LYS A O 1
ATOM 486 N N . HIS A 1 72 ? 9.303 3.261 -19.529 1.00 76.25 72 HIS A N 1
ATOM 487 C CA . HIS A 1 72 ? 7.863 3.332 -19.748 1.00 76.25 72 HIS A CA 1
ATOM 488 C C . HIS A 1 72 ? 7.526 2.868 -21.170 1.00 76.25 72 HIS A C 1
ATOM 490 O O . HIS A 1 72 ? 8.175 3.285 -22.127 1.00 76.25 72 HIS A O 1
ATOM 496 N N . GLY A 1 73 ? 6.488 2.039 -21.312 1.00 77.19 73 GLY A N 1
ATOM 497 C CA . GLY A 1 73 ? 6.020 1.532 -22.606 1.00 77.19 73 GLY A CA 1
ATOM 498 C C . GLY A 1 73 ? 6.508 0.119 -22.937 1.00 77.19 73 GLY A C 1
ATOM 499 O O . GLY A 1 73 ? 7.018 -0.597 -22.079 1.00 77.19 73 GLY A O 1
ATOM 500 N N . GLN A 1 74 ? 6.296 -0.298 -24.185 1.00 78.69 74 GLN A N 1
ATOM 501 C CA . GLN A 1 74 ? 6.670 -1.629 -24.666 1.00 78.69 74 GLN A CA 1
ATOM 502 C C . GLN A 1 74 ? 8.147 -1.661 -25.062 1.00 78.69 74 GLN A C 1
ATOM 504 O O . GLN A 1 74 ? 8.603 -0.816 -25.828 1.00 78.69 74 GLN A O 1
ATOM 509 N N . HIS A 1 75 ? 8.863 -2.656 -24.562 1.00 82.19 75 HIS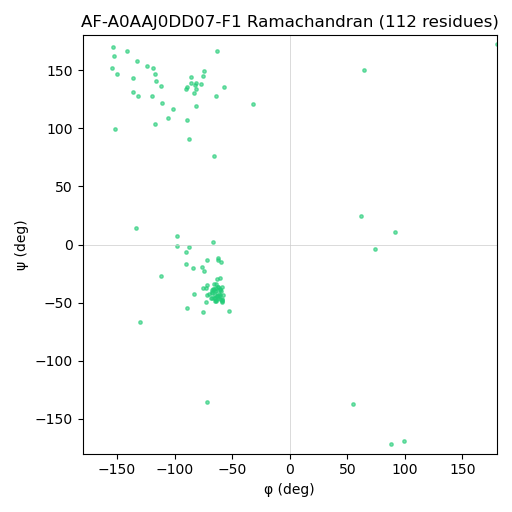 A N 1
ATOM 510 C CA . HIS A 1 75 ? 10.248 -2.964 -24.905 1.00 82.19 75 HIS A CA 1
ATOM 511 C C . HIS A 1 75 ? 10.399 -4.488 -24.962 1.00 82.19 75 HIS A C 1
ATOM 513 O O . HIS A 1 75 ? 9.488 -5.220 -24.555 1.00 82.19 75 HIS A O 1
ATOM 519 N N . SER A 1 76 ? 11.502 -4.969 -25.529 1.00 87.38 76 SER A N 1
ATOM 520 C CA . SER A 1 76 ? 11.720 -6.409 -25.627 1.00 87.38 76 SER A CA 1
ATOM 521 C C . SER A 1 76 ? 12.130 -6.980 -24.272 1.00 87.38 76 SER A C 1
ATOM 523 O O . SER A 1 76 ? 12.827 -6.329 -23.501 1.00 87.38 76 SER A O 1
ATOM 525 N N . VAL A 1 77 ? 11.706 -8.206 -23.969 1.00 86.75 77 VAL A N 1
ATOM 526 C CA . VAL A 1 77 ? 11.957 -8.828 -22.657 1.00 86.75 77 VAL A CA 1
ATOM 527 C C . VAL A 1 77 ? 13.448 -9.038 -22.371 1.00 86.75 77 VAL A C 1
ATOM 529 O O . VAL A 1 77 ? 13.862 -8.985 -21.222 1.00 86.75 77 VAL A O 1
ATOM 532 N N . ASP A 1 78 ? 14.267 -9.239 -23.405 1.00 89.25 78 ASP A N 1
ATOM 533 C CA . ASP A 1 78 ? 15.724 -9.376 -23.289 1.00 89.25 78 ASP A CA 1
ATOM 534 C C . ASP A 1 78 ? 16.434 -8.056 -22.967 1.00 89.25 78 ASP A C 1
ATOM 536 O O . ASP A 1 78 ? 17.602 -8.061 -22.586 1.00 89.25 78 ASP A O 1
ATOM 540 N N . GLU A 1 79 ? 15.737 -6.928 -23.095 1.00 88.12 79 GLU A N 1
ATOM 541 C CA . GLU A 1 79 ? 16.262 -5.622 -22.720 1.00 88.12 79 GLU A CA 1
ATOM 542 C C . GLU A 1 79 ? 16.012 -5.307 -21.242 1.00 88.12 79 GLU A C 1
ATOM 544 O O . GLU A 1 79 ? 16.418 -4.226 -20.797 1.00 88.12 79 GLU A O 1
ATOM 549 N N . GLU A 1 80 ? 15.333 -6.185 -20.492 1.00 87.38 80 GLU A N 1
ATOM 550 C CA . GLU A 1 80 ? 15.031 -5.898 -19.096 1.00 87.38 80 GLU A CA 1
ATOM 551 C C . GLU A 1 80 ? 16.188 -6.076 -18.136 1.00 87.38 80 GLU A C 1
ATOM 553 O O . GLU A 1 80 ? 16.976 -7.014 -18.188 1.00 87.38 80 GLU A O 1
ATOM 558 N N . ASP A 1 81 ? 16.251 -5.102 -17.237 1.00 90.25 81 ASP A N 1
ATOM 559 C CA . ASP A 1 81 ? 17.187 -5.060 -16.135 1.00 90.25 81 ASP A CA 1
ATOM 560 C C . ASP A 1 81 ? 16.644 -5.928 -14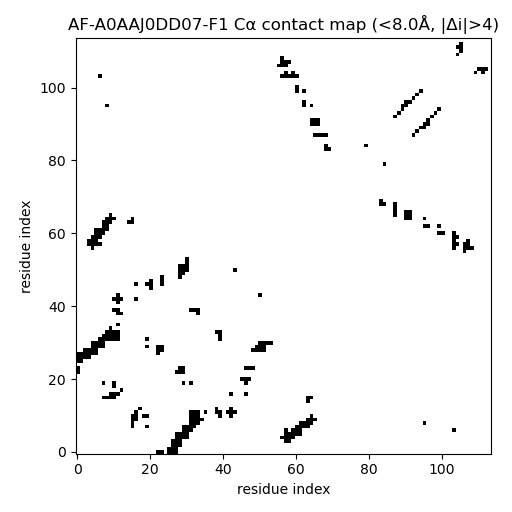.996 1.00 90.25 81 ASP A C 1
ATOM 562 O O . ASP A 1 81 ? 15.549 -5.676 -14.490 1.00 90.25 81 ASP A O 1
ATOM 566 N N . GLU A 1 82 ? 17.396 -6.961 -14.610 1.00 91.19 82 GLU A N 1
ATOM 567 C CA . GLU A 1 82 ? 16.976 -7.919 -13.578 1.00 91.19 82 GLU A CA 1
ATOM 568 C C . GLU A 1 82 ? 16.731 -7.230 -12.228 1.00 91.19 82 GLU A C 1
ATOM 570 O O . GLU A 1 82 ? 15.728 -7.507 -11.574 1.00 91.19 82 GLU A O 1
ATOM 575 N N . ASP A 1 83 ? 17.565 -6.254 -11.853 1.00 92.25 83 ASP A N 1
ATOM 576 C CA . ASP A 1 83 ? 17.390 -5.488 -10.612 1.00 92.25 83 ASP A CA 1
ATOM 577 C C . ASP A 1 83 ? 16.083 -4.675 -10.630 1.00 92.25 83 ASP A C 1
ATOM 579 O O . ASP A 1 83 ? 15.363 -4.581 -9.629 1.00 92.25 83 ASP A O 1
ATOM 583 N N . MET A 1 84 ? 15.742 -4.080 -11.777 1.00 91.06 84 MET A N 1
ATOM 584 C CA . MET A 1 84 ? 14.472 -3.380 -11.964 1.00 91.06 84 MET A CA 1
ATOM 585 C C . MET A 1 84 ? 13.279 -4.336 -11.943 1.00 91.06 84 MET A C 1
ATOM 587 O O . MET A 1 84 ? 12.250 -4.017 -11.341 1.00 91.06 84 MET A O 1
ATOM 591 N N . TRP A 1 85 ? 13.404 -5.500 -12.579 1.00 90.69 85 TRP A N 1
ATOM 592 C CA . TRP A 1 85 ? 12.384 -6.542 -12.547 1.00 90.69 85 TRP A CA 1
ATOM 593 C C . TRP A 1 85 ? 12.107 -6.987 -11.109 1.00 90.69 85 TRP A C 1
ATOM 595 O O . TRP A 1 85 ? 10.955 -6.967 -10.665 1.00 90.69 85 TRP A O 1
ATOM 605 N N . ASP A 1 86 ? 13.160 -7.295 -10.356 1.00 92.56 86 ASP A N 1
ATOM 606 C CA . ASP A 1 86 ? 13.070 -7.716 -8.963 1.00 92.56 86 ASP A CA 1
ATOM 607 C C . ASP A 1 86 ? 12.470 -6.624 -8.077 1.00 92.56 86 ASP A C 1
ATOM 609 O O . ASP A 1 86 ? 11.663 -6.923 -7.194 1.00 92.56 86 ASP A O 1
ATOM 613 N N . LEU A 1 87 ? 12.769 -5.350 -8.340 1.00 91.69 87 LEU A N 1
ATOM 614 C CA . LEU A 1 87 ? 12.130 -4.234 -7.648 1.00 91.69 87 LEU A CA 1
ATOM 615 C C . LEU A 1 87 ? 10.622 -4.171 -7.933 1.00 91.69 87 LEU A C 1
ATOM 617 O O . LEU A 1 87 ? 9.825 -4.048 -7.001 1.00 91.69 87 LEU A O 1
ATOM 621 N N . ILE A 1 88 ? 10.215 -4.248 -9.202 1.00 91.75 88 ILE A N 1
ATOM 622 C CA . ILE A 1 88 ? 8.802 -4.153 -9.598 1.00 91.75 88 ILE A CA 1
ATOM 623 C C . ILE A 1 88 ? 8.014 -5.338 -9.043 1.00 91.75 88 ILE A C 1
ATOM 625 O O . ILE A 1 88 ? 6.962 -5.147 -8.434 1.00 91.75 88 ILE A O 1
ATOM 629 N N . VAL A 1 89 ? 8.518 -6.560 -9.218 1.00 91.94 89 VAL A N 1
ATOM 630 C CA . VAL A 1 89 ? 7.881 -7.775 -8.691 1.00 91.94 89 VAL A CA 1
ATOM 631 C C . VAL A 1 89 ? 7.908 -7.773 -7.163 1.00 91.94 89 VAL A C 1
ATOM 633 O O . VAL A 1 89 ? 6.920 -8.145 -6.526 1.00 91.94 89 VAL A O 1
ATOM 636 N N . GLY A 1 90 ? 9.004 -7.297 -6.574 1.00 90.12 90 GLY A N 1
ATOM 637 C CA . GLY A 1 90 ? 9.173 -7.071 -5.145 1.00 90.12 90 GLY A CA 1
ATOM 638 C C . GLY A 1 90 ? 8.057 -6.215 -4.563 1.00 90.12 90 GLY A C 1
ATOM 639 O O . GLY A 1 90 ? 7.340 -6.648 -3.662 1.00 90.12 90 GLY A O 1
ATOM 640 N N . VAL A 1 91 ? 7.870 -5.015 -5.108 1.00 88.25 91 VAL A N 1
ATOM 641 C CA . VAL A 1 91 ? 6.872 -4.056 -4.625 1.00 88.25 91 VAL A CA 1
ATOM 642 C C . VAL A 1 91 ? 5.453 -4.493 -4.985 1.00 88.25 91 VAL A C 1
ATOM 644 O O . VAL A 1 91 ? 4.592 -4.527 -4.112 1.00 88.25 91 VAL A O 1
ATOM 647 N N . ASN A 1 92 ? 5.189 -4.860 -6.238 1.00 91.56 92 ASN A N 1
ATOM 648 C CA . ASN A 1 92 ? 3.817 -5.016 -6.732 1.00 91.56 92 ASN A CA 1
ATOM 649 C C . ASN A 1 92 ? 3.205 -6.390 -6.414 1.00 91.56 92 ASN A C 1
ATOM 651 O O . ASN A 1 92 ? 1.984 -6.531 -6.461 1.00 91.56 92 ASN A O 1
ATOM 655 N N . LEU A 1 93 ? 4.019 -7.415 -6.130 1.00 86.38 93 LEU A N 1
ATOM 656 C CA . LEU A 1 93 ? 3.551 -8.795 -5.953 1.00 86.38 93 LEU A CA 1
ATOM 657 C C . LEU A 1 93 ? 4.085 -9.428 -4.668 1.00 86.38 93 LEU A C 1
ATOM 659 O O . LEU A 1 93 ? 3.316 -9.737 -3.761 1.00 86.38 93 LEU A O 1
ATOM 663 N N . THR A 1 94 ? 5.389 -9.662 -4.556 1.00 83.56 94 THR A N 1
ATOM 664 C CA . THR A 1 94 ? 5.897 -10.540 -3.493 1.00 83.56 94 THR A CA 1
ATOM 665 C C . THR A 1 94 ? 5.878 -9.861 -2.127 1.00 83.56 94 THR A C 1
ATOM 667 O O . THR A 1 94 ? 5.203 -10.335 -1.219 1.00 83.56 94 THR A O 1
ATOM 670 N N . HIS A 1 95 ? 6.548 -8.729 -1.953 1.00 71.50 95 HIS A N 1
ATOM 671 C CA . HIS A 1 95 ? 6.604 -8.067 -0.650 1.00 71.50 95 HIS A CA 1
ATOM 672 C C . HIS A 1 95 ? 5.368 -7.203 -0.399 1.00 71.50 95 HIS A C 1
ATOM 674 O O . HIS A 1 95 ? 4.806 -7.269 0.690 1.00 71.50 95 HIS A O 1
ATOM 680 N N . GLY A 1 96 ? 4.894 -6.444 -1.391 1.00 70.19 96 GLY A N 1
ATOM 681 C CA . GLY A 1 96 ? 3.723 -5.584 -1.1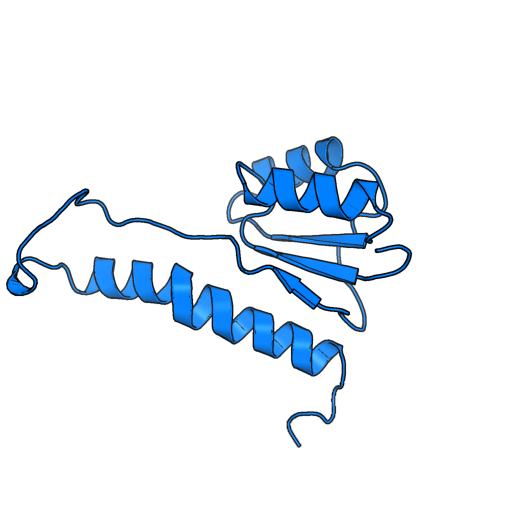94 1.00 70.19 96 GLY A CA 1
ATOM 682 C C . GLY A 1 96 ? 2.423 -6.359 -0.993 1.00 70.19 96 GLY A C 1
ATOM 683 O O . GLY A 1 96 ? 1.676 -6.058 -0.069 1.00 70.19 96 GLY A O 1
ATOM 684 N N . VAL A 1 97 ? 2.147 -7.378 -1.815 1.00 76.25 97 VAL A N 1
ATOM 685 C CA . VAL A 1 97 ? 0.876 -8.118 -1.737 1.00 76.25 97 VAL A CA 1
ATOM 686 C C . VAL A 1 97 ? 0.977 -9.297 -0.773 1.00 76.25 97 VAL A C 1
ATOM 688 O O . VAL A 1 97 ? 0.178 -9.390 0.157 1.00 76.25 97 VAL A O 1
ATOM 691 N N . VAL A 1 98 ? 1.954 -10.197 -0.945 1.00 75.06 98 VAL A N 1
ATOM 692 C CA . VAL A 1 98 ? 1.982 -11.445 -0.156 1.00 75.06 98 VAL A CA 1
ATOM 693 C C . VAL A 1 98 ? 2.309 -11.193 1.313 1.00 75.06 98 VAL A C 1
ATOM 695 O O . VAL A 1 98 ? 1.655 -11.786 2.171 1.00 75.06 98 VAL A O 1
ATOM 698 N N . ALA A 1 99 ? 3.281 -10.331 1.634 1.00 71.38 99 ALA A N 1
ATOM 699 C CA . ALA A 1 99 ? 3.650 -10.106 3.034 1.00 71.38 99 ALA A CA 1
ATOM 700 C C . ALA A 1 99 ? 2.502 -9.462 3.820 1.00 71.38 99 ALA A C 1
ATOM 702 O O . ALA A 1 99 ? 2.174 -9.915 4.911 1.00 71.38 99 ALA A O 1
ATOM 703 N N . ILE A 1 100 ? 1.832 -8.469 3.239 1.00 72.06 100 ILE A N 1
ATOM 704 C CA . ILE A 1 100 ? 0.770 -7.727 3.927 1.00 72.06 100 ILE A CA 1
ATOM 705 C C . ILE A 1 100 ? -0.508 -8.540 4.028 1.00 72.06 100 ILE A C 1
ATOM 707 O O . ILE A 1 100 ? -1.144 -8.537 5.078 1.00 72.06 100 ILE A O 1
ATOM 711 N N . THR A 1 101 ? -0.851 -9.313 2.998 1.00 72.31 101 THR A N 1
ATOM 712 C CA . THR A 1 101 ? -1.964 -10.259 3.097 1.00 72.31 101 THR A CA 1
ATOM 713 C C . THR A 1 101 ? -1.686 -11.348 4.133 1.00 72.31 101 THR A C 1
ATOM 715 O O . THR A 1 101 ? -2.600 -11.712 4.867 1.00 72.31 101 THR A O 1
ATOM 718 N N . LYS A 1 102 ? -0.442 -11.836 4.256 1.00 68.56 102 LYS A N 1
ATOM 719 C CA . LYS A 1 102 ? -0.072 -12.781 5.323 1.00 68.56 102 LYS A CA 1
ATOM 720 C C . LYS A 1 102 ? -0.194 -12.159 6.708 1.00 68.56 102 LYS A C 1
ATOM 722 O O . LYS A 1 102 ? -0.804 -12.778 7.570 1.00 68.56 102 LYS A O 1
ATOM 727 N N . THR A 1 103 ? 0.336 -10.955 6.910 1.00 69.19 103 THR A N 1
ATOM 728 C CA . THR A 1 103 ? 0.212 -10.242 8.188 1.00 69.19 103 THR A CA 1
ATOM 729 C C . THR A 1 103 ? -1.255 -10.013 8.540 1.00 69.19 103 THR A C 1
ATOM 731 O O . THR A 1 103 ? -1.680 -10.386 9.625 1.00 69.19 103 THR A O 1
ATOM 734 N N . ALA A 1 104 ? -2.066 -9.524 7.596 1.00 68.50 104 ALA A N 1
ATOM 735 C CA . ALA A 1 104 ? -3.498 -9.334 7.810 1.00 68.50 104 ALA A CA 1
ATOM 736 C C . ALA A 1 104 ? -4.232 -10.638 8.150 1.00 68.50 104 ALA A C 1
ATOM 738 O O . ALA A 1 104 ? -5.080 -10.643 9.037 1.00 68.50 104 ALA A O 1
ATOM 739 N N . ALA A 1 105 ? -3.888 -11.747 7.489 1.00 64.69 105 ALA A N 1
ATOM 740 C CA . ALA A 1 105 ? -4.486 -13.046 7.769 1.00 64.69 105 ALA A CA 1
ATOM 741 C C . ALA A 1 105 ? -4.096 -13.581 9.160 1.00 64.69 105 ALA A C 1
ATOM 743 O O . ALA A 1 105 ? -4.978 -14.006 9.903 1.00 64.69 105 ALA A O 1
ATOM 744 N N . ILE A 1 106 ? -2.814 -13.509 9.536 1.00 67.00 106 ILE A N 1
ATOM 745 C CA . ILE A 1 106 ? -2.325 -13.931 10.862 1.00 67.00 106 ILE A CA 1
ATOM 746 C C . ILE A 1 106 ? -2.943 -13.074 11.967 1.00 67.00 106 ILE A C 1
ATOM 748 O O . ILE A 1 106 ? -3.398 -13.606 12.975 1.00 67.00 106 ILE A O 1
ATOM 752 N N . ASP A 1 107 ? -2.995 -11.756 11.780 1.00 68.69 107 ASP A N 1
ATOM 753 C CA . ASP A 1 107 ? -3.572 -10.860 12.780 1.00 68.69 107 ASP A CA 1
ATOM 754 C C . ASP A 1 107 ? -5.081 -11.108 12.936 1.00 68.69 107 ASP A C 1
ATOM 756 O O . ASP A 1 107 ? -5.612 -11.006 14.041 1.00 68.69 107 ASP A O 1
ATOM 760 N N . SER A 1 108 ? -5.780 -11.467 11.851 1.00 62.72 108 SER A N 1
ATOM 761 C CA . SER A 1 108 ? -7.213 -11.793 11.880 1.00 62.72 108 SER A CA 1
ATOM 762 C C . SER A 1 108 ? -7.531 -13.134 12.559 1.00 62.72 108 SER A C 1
ATOM 764 O O . SER A 1 108 ? -8.550 -13.247 13.241 1.00 62.72 108 SER A O 1
ATOM 766 N N . ASP A 1 109 ? -6.657 -14.132 12.403 1.00 67.50 109 ASP A N 1
ATOM 767 C CA . ASP A 1 109 ? -6.745 -15.448 13.036 1.00 67.50 109 ASP A CA 1
ATOM 768 C C . ASP A 1 109 ? -5.329 -16.030 13.221 1.00 67.50 109 ASP A C 1
ATOM 770 O O . ASP A 1 109 ? -4.763 -16.611 12.287 1.00 67.50 109 ASP A O 1
ATOM 774 N N . PRO A 1 110 ? -4.748 -15.923 14.432 1.00 65.19 110 PRO A N 1
ATOM 775 C CA . PRO A 1 110 ? -3.387 -16.385 14.703 1.00 65.19 110 PRO A CA 1
ATOM 776 C C . PRO A 1 110 ? -3.154 -17.882 14.463 1.00 65.19 110 PRO A C 1
ATOM 778 O O . PRO A 1 110 ? -2.003 -18.306 14.403 1.00 65.19 110 PRO A O 1
ATOM 781 N N . LYS A 1 111 ? -4.220 -18.685 14.332 1.00 68.44 111 LYS A N 1
ATOM 782 C CA . LYS A 1 111 ? -4.150 -20.131 14.071 1.00 68.44 111 LYS A CA 1
ATOM 783 C C . LYS A 1 111 ? -4.324 -20.498 12.599 1.00 68.44 111 LYS A C 1
ATOM 785 O O . LYS A 1 111 ? -4.239 -21.674 12.266 1.00 68.44 111 LYS A O 1
ATOM 790 N N . ALA A 1 112 ? -4.545 -19.529 11.709 1.00 62.41 112 ALA A N 1
ATOM 791 C CA . ALA A 1 112 ? -4.843 -19.783 10.297 1.00 62.41 112 ALA A CA 1
ATOM 792 C C . ALA A 1 112 ? -3.721 -20.508 9.523 1.00 62.41 112 ALA A C 1
ATOM 794 O O . ALA A 1 112 ? -3.946 -20.951 8.395 1.00 62.41 112 ALA A O 1
ATOM 795 N N . PHE A 1 113 ? -2.522 -20.618 10.103 1.00 60.28 113 PHE A N 1
ATOM 796 C CA . PHE A 1 113 ? -1.343 -21.209 9.467 1.00 60.28 113 PHE A CA 1
ATOM 797 C C . PHE A 1 113 ? -0.571 -22.199 10.364 1.00 60.28 113 PHE A C 1
ATOM 799 O O . PHE A 1 113 ? 0.569 -22.527 10.033 1.00 60.28 113 PHE A O 1
ATOM 806 N N . GLU A 1 114 ? -1.164 -22.651 11.478 1.00 57.06 114 GLU A N 1
ATOM 807 C CA . GLU A 1 114 ? -0.699 -23.835 12.235 1.00 57.06 114 GLU A CA 1
ATOM 808 C C . GLU A 1 114 ? -1.193 -25.131 11.573 1.00 57.06 114 GLU A C 1
ATOM 810 O O . GLU A 1 114 ? -0.399 -26.100 11.521 1.00 57.06 114 GLU A O 1
#

Sequence (114 aa):
MEGKVIAITGGASGICLATAQVLSSRGAKISICDISDESLAKAKDEIGGDTVDKFGSLDGAANVAGTIGKKHGQHSVDEEDEDMWDLIVGVNLTHGVVAITKTAAIDSDPKAFE

InterPro domains:
  IPR002347 Short-chain dehydrogenase/reductase SDR [PF00106] (4-49)
  IPR036291 NAD(P)-binding domain superfamily [SSF51735] (1-97)

Nearest PDB structures (foldseek):
  3n74-assembly1_A  TM=8.332E-01  e=1.046E-05  Brucella abortus 2308
  4i5g-assembly2_H  TM=8.534E-01  e=3.048E-05  Ralstonia sp. DSMZ 6428
  5t2u-assembly1_B  TM=8.411E-01  e=1.161E-04  Mycolicibacterium smegmatis MC2 155
  5t2v-assembly1_A  TM=8.056E-01  e=6.800E-05  Mycolicibacterium smegmatis MC2 155
  1k2w-assembly1_A  TM=8.063E-01  e=7.270E-05  Cereibacter sphaeroides

Foldseek 3Di:
DAPAEEEFEQCLDDPNVVVLLVCVVVHYAYEYDHPDPVSVVVSDVVSDDRHDPDDAAHPYYDLDDFDDAPDPDDDDPVPDDVVRVCVRCCRRPDPSPVVVRVVNVCSNPVPPPD

Secondary structure (DSSP, 8-state):
-TT-EEEEETTTSHHHHHHHHHHHTTT-EEEEE-S-HHHHHHHHHHH-S-B-SS-SS-SEEE-------SS-S---GGG--HHHHHHHHIIIIIIIIIIHHHHHHHHH-TTTT-

Organism: NCBI:txid702011

Radius of gyration: 16.03 Å; Cα contacts (8 Å, |Δi|>4): 176; chains: 1; bounding box: 35×39×43 Å

pLDDT: mean 82.86, std 11.01, range [54.38, 95.62]